Protein AF-A0A5N5W9V0-F1 (afdb_monomer_lite)

Radius of gyration: 14.79 Å; chains: 1; bounding box: 31×23×41 Å

Organism: Streptomyces mobaraensis (NCBI:txid35621)

Secondary structure (DSSP, 8-state):
--HHHHTT--HHHHHHHHHHHHHHTT-HHHHHHHHHHHHHHHHHHHHHHHHH-TTS-HHHHHHHHHHHHHHHHHHHHHHSSSS----HHHHHHHHHHHHHHHH-

pLDDT: mean 86.27, std 14.5, range [31.77, 97.62]

Foldseek 3Di:
DPPLCPVLQDLVVLVVVVVLVVVLVPDVVSVVVVVVVLVVQLVVLLVLLCVLCVPDDSVLSSVLSNVLVVLSNVVSCQPSVNNHHDDPVVVVVSVVSSVVSSHD

Structure (mmCIF, N/CA/C/O backbone):
data_AF-A0A5N5W9V0-F1
#
_entry.id   AF-A0A5N5W9V0-F1
#
loop_
_atom_site.group_PDB
_atom_site.id
_atom_site.type_symbol
_atom_site.label_atom_id
_atom_site.label_alt_id
_atom_site.label_comp_id
_atom_site.label_asym_id
_atom_site.label_entity_id
_atom_site.label_seq_id
_atom_site.pdbx_PDB_ins_code
_atom_site.Cartn_x
_atom_site.Cartn_y
_atom_site.Cartn_z
_atom_site.occupancy
_atom_site.B_iso_or_equiv
_atom_site.auth_seq_id
_atom_site.auth_comp_id
_atom_site.auth_asym_id
_atom_site.auth_atom_id
_atom_site.pdbx_PDB_model_num
ATOM 1 N N . MET A 1 1 ? 5.225 -15.661 7.991 1.00 31.77 1 MET A N 1
ATOM 2 C CA . MET A 1 1 ? 5.291 -14.181 7.958 1.00 31.77 1 MET A CA 1
ATOM 3 C C . MET A 1 1 ? 6.077 -13.688 6.728 1.00 31.77 1 MET A C 1
ATOM 5 O O . MET A 1 1 ? 6.858 -12.761 6.847 1.00 31.77 1 MET A O 1
ATOM 9 N N . ALA A 1 2 ? 5.868 -14.310 5.556 1.00 42.81 2 ALA A N 1
ATOM 10 C CA . ALA A 1 2 ? 6.566 -14.006 4.292 1.00 42.81 2 ALA A CA 1
ATOM 11 C C . ALA A 1 2 ? 5.597 -13.761 3.111 1.00 42.81 2 ALA A C 1
ATOM 13 O O . ALA A 1 2 ? 6.021 -13.425 2.016 1.00 42.81 2 ALA A O 1
ATOM 14 N N . VAL A 1 3 ? 4.285 -13.908 3.335 1.00 52.03 3 VAL A N 1
ATOM 15 C CA . VAL A 1 3 ? 3.261 -13.886 2.274 1.00 52.03 3 VAL A CA 1
ATOM 16 C C . VAL A 1 3 ? 2.941 -12.467 1.793 1.00 52.03 3 VAL A C 1
ATOM 18 O O . VAL A 1 3 ? 2.595 -12.288 0.637 1.00 52.03 3 VAL A O 1
ATOM 21 N N . VAL A 1 4 ? 3.121 -11.444 2.639 1.00 50.41 4 VAL A N 1
ATOM 22 C CA . VAL A 1 4 ? 2.745 -10.053 2.306 1.00 50.41 4 VAL A CA 1
ATOM 23 C C . VAL A 1 4 ? 3.542 -9.494 1.121 1.00 50.41 4 VAL A C 1
ATOM 25 O O . VAL A 1 4 ? 3.015 -8.677 0.379 1.00 50.41 4 VAL A O 1
ATOM 28 N N . LEU A 1 5 ? 4.785 -9.945 0.916 1.00 52.75 5 LEU A N 1
ATOM 29 C CA . LEU A 1 5 ? 5.640 -9.474 -0.181 1.00 52.75 5 LEU A CA 1
ATOM 30 C C . LEU A 1 5 ? 5.796 -10.479 -1.328 1.00 52.75 5 LEU A C 1
ATOM 32 O O . LEU A 1 5 ? 6.321 -10.099 -2.372 1.00 52.75 5 LEU A O 1
ATOM 36 N N . ALA A 1 6 ? 5.353 -11.726 -1.143 1.00 50.22 6 ALA A N 1
ATOM 37 C CA . ALA A 1 6 ? 5.566 -12.809 -2.103 1.00 50.22 6 ALA A CA 1
ATOM 38 C C . ALA A 1 6 ? 4.762 -12.617 -3.401 1.00 50.22 6 ALA A C 1
ATOM 40 O O . ALA A 1 6 ? 5.240 -12.945 -4.479 1.00 50.22 6 ALA A O 1
ATOM 41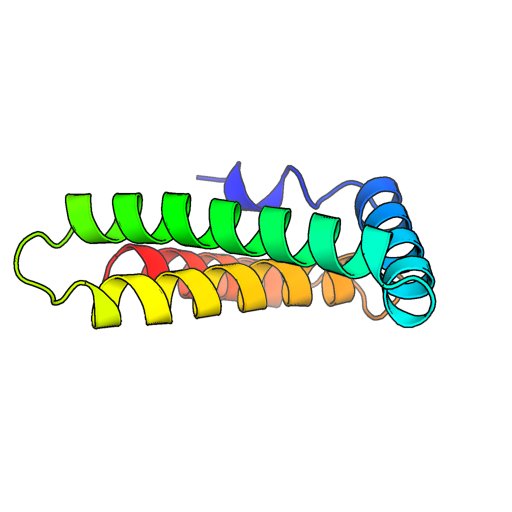 N N . GLU A 1 7 ? 3.572 -12.017 -3.323 1.00 52.56 7 GLU A N 1
ATOM 42 C CA . GLU A 1 7 ? 2.750 -11.692 -4.505 1.00 52.56 7 GLU A CA 1
ATOM 43 C C . GLU A 1 7 ? 3.386 -10.599 -5.389 1.00 52.56 7 GLU A C 1
ATOM 45 O O . GLU A 1 7 ? 3.047 -10.459 -6.564 1.00 52.56 7 GLU A O 1
ATOM 50 N N . GLN A 1 8 ? 4.338 -9.841 -4.831 1.00 52.28 8 GLN A N 1
ATOM 51 C CA . GLN A 1 8 ? 5.061 -8.755 -5.504 1.00 52.28 8 GLN A CA 1
ATOM 52 C C . GLN A 1 8 ? 6.464 -9.167 -5.956 1.00 52.28 8 GLN A C 1
ATOM 54 O O . GLN A 1 8 ? 7.263 -8.321 -6.357 1.00 52.28 8 GLN A O 1
ATOM 59 N N . ASP A 1 9 ? 6.780 -10.459 -5.863 1.00 55.59 9 ASP A N 1
ATOM 60 C CA . ASP A 1 9 ? 8.064 -10.998 -6.296 1.00 55.59 9 ASP A CA 1
ATOM 61 C C . ASP A 1 9 ? 8.102 -11.302 -7.801 1.00 55.59 9 ASP A C 1
ATOM 63 O O . ASP A 1 9 ? 9.196 -11.507 -8.323 1.00 55.59 9 ASP A O 1
ATOM 67 N N . ASP A 1 10 ? 6.958 -11.290 -8.502 1.00 58.69 10 ASP A N 1
ATOM 68 C CA . ASP A 1 10 ? 6.906 -11.460 -9.958 1.00 58.69 10 ASP A CA 1
ATOM 69 C C . ASP A 1 10 ? 7.103 -10.109 -10.682 1.00 58.69 10 ASP A C 1
ATOM 71 O O . ASP A 1 10 ? 6.212 -9.246 -10.651 1.00 58.69 10 ASP A O 1
ATOM 75 N N . PRO A 1 11 ? 8.232 -9.901 -11.390 1.00 59.44 11 PRO A N 1
ATOM 76 C CA . PRO A 1 11 ? 8.467 -8.693 -12.180 1.00 59.44 11 PRO A CA 1
ATOM 77 C C . PRO A 1 11 ? 7.391 -8.452 -13.252 1.00 59.44 11 PRO A C 1
ATOM 79 O O . PRO A 1 11 ? 7.185 -7.311 -13.673 1.00 59.44 11 PRO A O 1
ATOM 82 N N . HIS A 1 12 ? 6.691 -9.502 -13.695 1.00 58.22 12 HIS A N 1
ATOM 83 C CA . HIS A 1 12 ? 5.591 -9.406 -14.649 1.00 58.22 12 HIS A CA 1
ATOM 84 C C . HIS A 1 12 ? 4.383 -8.655 -14.065 1.00 58.22 12 HIS A C 1
ATOM 86 O O . HIS A 1 12 ? 3.760 -7.856 -14.765 1.00 58.22 12 HIS A O 1
ATOM 92 N N . HIS A 1 13 ? 4.086 -8.826 -12.772 1.00 62.50 13 HIS A N 1
ATOM 93 C CA . HIS A 1 13 ? 2.988 -8.113 -12.113 1.00 62.50 13 HIS A CA 1
ATOM 94 C C . HIS A 1 13 ? 3.258 -6.611 -12.006 1.00 62.50 13 HIS A C 1
ATOM 96 O O . HIS A 1 13 ? 2.371 -5.810 -12.294 1.00 62.50 13 HIS A O 1
ATOM 102 N N . VAL A 1 14 ? 4.485 -6.200 -11.671 1.00 67.56 14 VAL A N 1
ATOM 103 C CA . VAL A 1 14 ? 4.800 -4.764 -11.567 1.00 67.56 14 VAL A CA 1
ATOM 104 C C . VA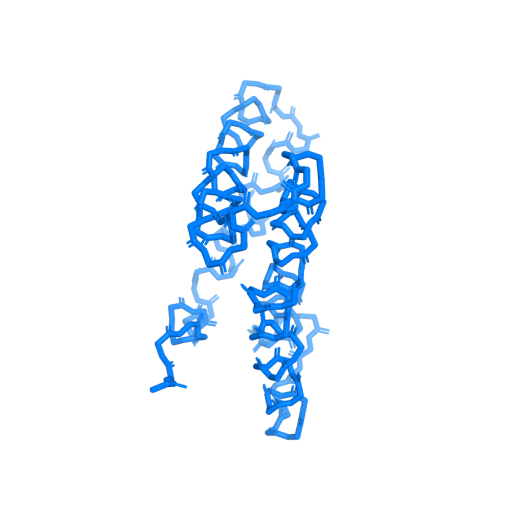L A 1 14 ? 4.736 -4.077 -12.932 1.00 67.56 14 VAL A C 1
ATOM 106 O O . VAL A 1 14 ? 4.245 -2.954 -13.030 1.00 67.56 14 VAL A O 1
ATOM 109 N N . ARG A 1 15 ? 5.158 -4.758 -14.006 1.00 67.75 15 ARG A N 1
ATOM 110 C CA . ARG A 1 15 ? 5.009 -4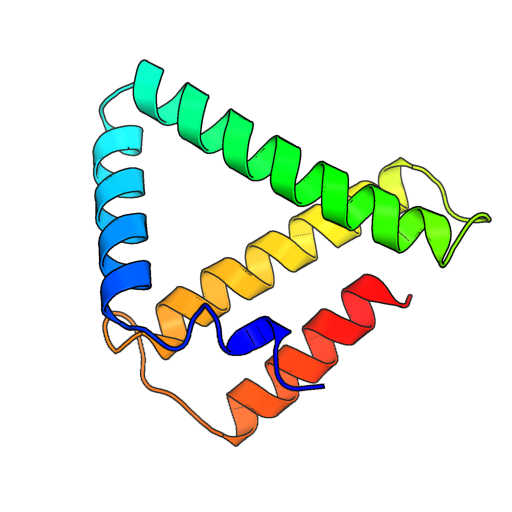.239 -15.377 1.00 67.75 15 ARG A CA 1
ATOM 111 C C . ARG A 1 15 ? 3.544 -4.020 -15.753 1.00 67.75 15 ARG A C 1
ATOM 113 O O . ARG A 1 15 ? 3.223 -2.955 -16.272 1.00 67.75 15 ARG A O 1
ATOM 120 N N . LEU A 1 16 ? 2.663 -4.966 -15.418 1.00 73.44 16 LEU A N 1
ATOM 121 C CA . LEU A 1 16 ? 1.223 -4.829 -15.647 1.00 73.44 16 LEU A CA 1
ATOM 122 C C . LEU A 1 16 ? 0.648 -3.596 -14.929 1.00 73.44 16 LEU A C 1
ATOM 124 O O . LEU A 1 16 ? -0.098 -2.831 -15.533 1.00 73.44 16 LEU A O 1
ATOM 128 N N . PHE A 1 17 ? 1.019 -3.360 -13.666 1.00 74.44 17 PHE A N 1
ATOM 129 C CA . PHE A 1 17 ? 0.558 -2.175 -12.931 1.00 74.44 17 PHE A CA 1
ATOM 130 C C . PHE A 1 17 ? 1.058 -0.865 -13.550 1.00 74.44 17 PHE A C 1
ATOM 132 O O . PHE A 1 17 ? 0.281 0.080 -13.677 1.00 74.44 17 PHE A O 1
ATOM 139 N N . VAL A 1 18 ? 2.313 -0.817 -14.009 1.00 77.56 18 VAL A N 1
ATOM 140 C CA . VAL A 1 18 ? 2.860 0.357 -14.710 1.00 77.56 18 VAL A CA 1
ATOM 141 C C . VAL A 1 18 ? 2.086 0.648 -16.000 1.00 77.56 18 VAL A C 1
ATOM 143 O O . VAL A 1 18 ? 1.765 1.806 -16.282 1.00 77.56 18 VAL A O 1
ATOM 146 N N . GLU A 1 19 ? 1.748 -0.380 -16.775 1.00 82.44 19 GLU A N 1
ATOM 147 C CA . GLU A 1 19 ? 0.942 -0.239 -17.992 1.00 82.44 19 GLU A CA 1
ATOM 148 C C . GLU A 1 19 ? -0.481 0.233 -17.675 1.00 82.44 19 GLU A C 1
ATOM 150 O O . GLU A 1 19 ? -0.958 1.197 -18.276 1.00 82.44 19 GLU A O 1
ATOM 155 N N . VAL A 1 20 ? -1.130 -0.367 -16.674 1.00 84.50 20 VAL A N 1
ATOM 156 C CA . VAL A 1 20 ? -2.471 0.030 -16.220 1.00 84.50 20 VAL A CA 1
ATOM 157 C C . VAL A 1 20 ? -2.490 1.482 -15.743 1.00 84.50 20 VAL A C 1
ATOM 159 O O . VAL A 1 20 ? -3.380 2.232 -16.141 1.00 84.50 20 VAL A O 1
ATOM 162 N N . TRP A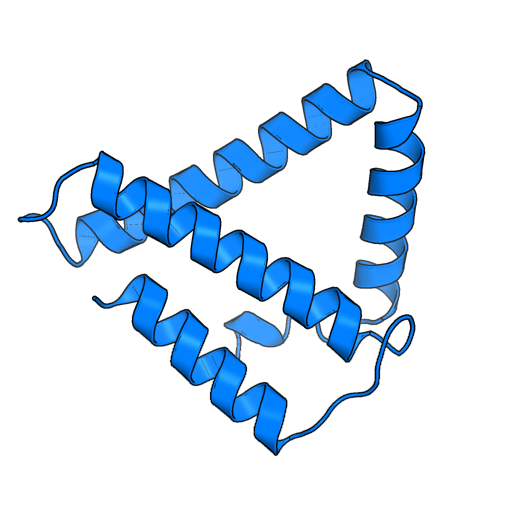 1 21 ? -1.504 1.926 -14.957 1.00 84.94 21 TRP A N 1
ATOM 163 C CA . TRP A 1 21 ? -1.396 3.331 -14.546 1.00 84.94 21 TRP A CA 1
ATOM 164 C C . TRP A 1 21 ? -1.147 4.262 -15.733 1.00 84.94 21 TRP A C 1
ATOM 166 O O . TRP A 1 21 ? -1.700 5.358 -15.784 1.00 84.94 21 TRP A O 1
ATOM 176 N N . THR A 1 22 ? -0.357 3.823 -16.714 1.00 88.00 22 THR A N 1
ATOM 177 C CA . THR A 1 22 ? -0.088 4.601 -17.930 1.00 88.00 22 THR A CA 1
ATOM 178 C C . THR A 1 22 ? -1.352 4.807 -18.763 1.00 88.00 22 THR A C 1
ATOM 180 O O . THR A 1 22 ? -1.553 5.888 -19.320 1.00 88.00 22 THR A O 1
ATOM 183 N N . ILE A 1 23 ? -2.208 3.787 -18.852 1.00 87.81 23 ILE A N 1
ATOM 184 C CA . ILE A 1 23 ? -3.492 3.879 -19.549 1.00 87.81 23 ILE A CA 1
ATOM 185 C C . ILE A 1 23 ? -4.476 4.722 -18.729 1.00 87.81 23 ILE A C 1
ATOM 187 O O . ILE A 1 23 ? -5.077 5.643 -19.273 1.00 87.81 23 ILE A O 1
ATOM 191 N N . ALA A 1 24 ? -4.574 4.487 -17.418 1.00 91.44 24 ALA A N 1
ATOM 192 C CA . ALA A 1 24 ? -5.403 5.277 -16.506 1.00 91.44 24 ALA A CA 1
ATOM 193 C C . ALA A 1 24 ? -5.057 6.776 -16.534 1.00 91.44 24 ALA A C 1
ATOM 195 O O . ALA A 1 24 ? -5.933 7.617 -16.389 1.00 91.44 24 ALA A O 1
ATOM 196 N N . ALA A 1 25 ? -3.791 7.136 -16.766 1.00 90.38 25 ALA A N 1
ATOM 197 C CA . ALA A 1 25 ? -3.375 8.532 -16.900 1.00 90.38 25 ALA A CA 1
ATOM 198 C C . ALA A 1 25 ? -3.942 9.233 -18.152 1.00 90.38 25 ALA A C 1
ATOM 200 O O . ALA A 1 25 ? -3.846 10.455 -18.261 1.00 90.38 25 ALA A O 1
ATOM 201 N N . ARG A 1 26 ? -4.482 8.476 -19.116 1.00 93.06 26 ARG A N 1
ATOM 202 C CA . ARG A 1 26 ? -5.023 8.991 -20.384 1.00 93.06 26 ARG A CA 1
ATOM 203 C C . ARG A 1 26 ? -6.489 8.623 -20.630 1.00 93.06 26 ARG A C 1
ATOM 205 O O . ARG A 1 26 ? -7.092 9.202 -21.527 1.00 93.06 26 ARG A O 1
ATOM 212 N N . ASP A 1 27 ? -7.047 7.691 -19.862 1.00 96.06 27 ASP A N 1
ATOM 213 C CA . ASP A 1 27 ? -8.417 7.193 -19.990 1.00 96.06 27 ASP A CA 1
ATOM 214 C C . ASP A 1 27 ? -9.140 7.274 -18.638 1.00 96.06 27 ASP A C 1
ATOM 216 O O . ASP A 1 27 ? -8.784 6.584 -17.679 1.00 96.06 27 ASP A O 1
ATOM 220 N N . GLU A 1 28 ? -10.169 8.122 -18.567 1.00 95.25 28 GLU A N 1
ATOM 221 C CA . GLU A 1 28 ? -10.895 8.398 -17.324 1.00 95.25 28 GLU A CA 1
ATOM 222 C C . GLU A 1 28 ? -11.706 7.193 -16.828 1.00 95.25 28 GLU A C 1
ATOM 224 O O . GLU A 1 28 ? -11.789 6.970 -15.622 1.00 95.25 28 GLU A O 1
ATOM 229 N N . ALA A 1 29 ? -12.256 6.368 -17.725 1.00 94.31 29 ALA A N 1
ATOM 230 C CA . ALA A 1 29 ? -13.009 5.180 -17.326 1.00 94.31 29 ALA A CA 1
ATOM 231 C C . ALA A 1 29 ? -12.082 4.147 -16.668 1.00 94.31 29 ALA A C 1
ATOM 233 O O . ALA A 1 29 ? -12.422 3.521 -15.658 1.00 94.31 29 ALA A O 1
ATOM 234 N N . ILE A 1 30 ? -10.865 4.010 -17.195 1.00 92.62 30 ILE A N 1
ATOM 235 C CA . ILE A 1 30 ? -9.834 3.161 -16.596 1.00 92.62 30 ILE A CA 1
ATOM 236 C C . ILE A 1 30 ? -9.321 3.785 -15.292 1.00 92.62 30 ILE A C 1
ATOM 238 O O . ILE A 1 30 ? -9.142 3.067 -14.305 1.00 92.62 30 ILE A O 1
ATOM 242 N N . ALA A 1 31 ? -9.167 5.110 -15.223 1.00 93.94 31 ALA A N 1
ATOM 243 C CA . ALA A 1 31 ? -8.827 5.807 -13.983 1.00 93.94 31 ALA A CA 1
ATOM 244 C C . ALA A 1 31 ? -9.865 5.566 -12.875 1.00 93.94 31 ALA A C 1
ATOM 246 O O . ALA A 1 31 ? -9.500 5.317 -11.723 1.00 93.94 31 ALA A O 1
ATOM 247 N N . GLU A 1 32 ? -11.157 5.587 -13.205 1.00 96.50 32 GLU A N 1
ATOM 248 C CA . GLU A 1 32 ? -12.235 5.258 -12.272 1.00 96.50 32 GLU A CA 1
ATOM 249 C C . GLU A 1 32 ? -12.132 3.824 -11.753 1.00 96.50 32 GLU A C 1
ATOM 251 O O . GLU A 1 32 ? -12.230 3.610 -10.539 1.00 96.50 32 GLU A O 1
ATOM 256 N N . ALA A 1 33 ? -11.872 2.857 -12.636 1.00 93.38 33 ALA A N 1
ATOM 257 C CA . ALA A 1 33 ? -11.680 1.462 -12.250 1.00 93.38 33 ALA A CA 1
ATOM 258 C C . ALA A 1 33 ? -10.477 1.293 -11.304 1.00 93.38 33 ALA A C 1
ATOM 260 O O . ALA A 1 33 ? -10.592 0.644 -10.260 1.00 93.38 33 ALA A O 1
ATOM 261 N N . VAL A 1 34 ? -9.348 1.942 -11.608 1.00 92.31 34 VAL A N 1
ATOM 262 C CA . VAL A 1 34 ? -8.142 1.925 -10.765 1.00 92.31 34 VAL A CA 1
ATOM 263 C C . VAL A 1 34 ? -8.409 2.571 -9.400 1.00 92.31 34 VAL A C 1
ATOM 265 O O . VAL A 1 34 ? -8.069 1.998 -8.363 1.00 92.31 34 VAL A O 1
ATOM 268 N N . ARG A 1 35 ? -9.085 3.727 -9.355 1.00 94.62 35 ARG A N 1
ATOM 269 C CA . ARG A 1 35 ? -9.466 4.376 -8.086 1.00 94.62 35 ARG A CA 1
ATOM 270 C C . ARG A 1 35 ? -10.421 3.510 -7.268 1.00 94.62 35 ARG A C 1
ATOM 272 O O . ARG A 1 35 ? -10.305 3.465 -6.043 1.00 94.62 35 ARG A O 1
ATOM 279 N N . ALA A 1 36 ? -11.359 2.817 -7.913 1.00 94.69 36 ALA A N 1
ATOM 280 C CA . ALA A 1 36 ? -12.267 1.897 -7.238 1.00 94.69 36 ALA A CA 1
ATOM 281 C C . ALA A 1 36 ? -11.527 0.693 -6.638 1.00 94.69 36 ALA A C 1
ATOM 283 O O . ALA A 1 36 ? -11.807 0.318 -5.495 1.00 94.69 36 ALA A O 1
ATOM 284 N N . PHE A 1 37 ? -10.554 0.139 -7.365 1.00 91.25 37 PHE A N 1
ATOM 285 C CA . PHE A 1 37 ? -9.680 -0.923 -6.872 1.00 91.25 37 PHE A CA 1
ATOM 286 C C . PHE A 1 37 ? -8.912 -0.485 -5.617 1.00 91.25 37 PHE A C 1
ATOM 288 O O . PHE A 1 37 ? -9.060 -1.110 -4.564 1.00 91.25 37 PHE A O 1
ATOM 295 N N . TYR A 1 38 ? -8.173 0.629 -5.677 1.00 92.94 38 TYR A N 1
ATOM 296 C CA . TYR A 1 38 ? -7.384 1.100 -4.532 1.00 92.94 38 TYR A CA 1
ATOM 297 C C . TYR A 1 38 ? -8.243 1.519 -3.341 1.00 92.94 38 TYR A C 1
ATOM 299 O O . TYR A 1 38 ? -7.868 1.262 -2.195 1.00 92.94 38 TYR A O 1
ATOM 307 N N . ARG A 1 39 ? -9.429 2.096 -3.580 1.00 95.62 39 ARG A N 1
ATOM 308 C CA . ARG A 1 39 ? -10.386 2.388 -2.506 1.00 95.62 39 ARG A CA 1
ATOM 309 C C . ARG A 1 39 ? -10.772 1.113 -1.763 1.00 95.62 39 ARG A C 1
ATOM 311 O O . ARG A 1 39 ? -10.667 1.092 -0.539 1.00 95.62 39 ARG A O 1
ATOM 318 N N . ARG A 1 40 ? -11.130 0.054 -2.499 1.00 95.38 40 ARG A N 1
ATOM 319 C CA . ARG A 1 40 ? -11.515 -1.241 -1.928 1.00 95.38 40 ARG A CA 1
ATOM 320 C C . ARG A 1 40 ? -10.351 -1.930 -1.219 1.00 95.38 40 ARG A C 1
ATOM 322 O O . ARG A 1 40 ? -10.576 -2.542 -0.176 1.00 95.38 40 ARG A O 1
ATOM 329 N N . TYR A 1 41 ? -9.132 -1.822 -1.744 1.00 92.38 41 TYR A N 1
ATOM 330 C CA . TYR A 1 41 ? -7.940 -2.343 -1.075 1.00 92.38 41 TYR A CA 1
ATOM 331 C C . TYR A 1 41 ? -7.723 -1.643 0.275 1.00 92.38 41 TYR A C 1
ATOM 333 O O . TYR A 1 41 ? -7.671 -2.304 1.314 1.00 92.38 41 TYR A O 1
ATOM 341 N N . ALA A 1 42 ? -7.716 -0.308 0.286 1.00 96.06 42 ALA A N 1
ATOM 342 C CA . ALA A 1 42 ? -7.602 0.464 1.518 1.00 96.06 42 ALA A CA 1
ATOM 343 C C . ALA A 1 42 ? -8.768 0.196 2.492 1.00 96.06 42 ALA A C 1
ATOM 345 O O . ALA A 1 42 ? -8.536 0.122 3.694 1.00 96.06 42 ALA A O 1
ATOM 346 N N . ASP A 1 43 ? -9.996 -0.039 2.013 1.00 97.50 43 ASP A N 1
ATOM 347 C CA . ASP A 1 43 ? -11.129 -0.407 2.878 1.00 97.50 43 ASP A CA 1
ATOM 348 C C . ASP A 1 43 ? -10.900 -1.746 3.595 1.00 97.50 43 ASP A C 1
ATOM 350 O O . ASP A 1 43 ? -11.164 -1.858 4.793 1.00 97.50 43 ASP A O 1
ATOM 354 N N . HIS A 1 44 ? -10.357 -2.754 2.899 1.00 97.00 44 HIS A N 1
ATOM 355 C CA . HIS A 1 44 ? -10.032 -4.047 3.515 1.00 97.00 44 HIS A CA 1
ATOM 356 C C . HIS A 1 44 ? -8.948 -3.901 4.585 1.00 97.00 44 HIS A C 1
ATOM 358 O O . HIS A 1 44 ? -9.078 -4.452 5.679 1.00 97.00 44 HIS A O 1
ATOM 364 N N . VAL A 1 45 ? -7.896 -3.131 4.296 1.00 96.31 45 VAL A N 1
ATOM 365 C CA . VAL A 1 45 ? -6.820 -2.888 5.264 1.00 96.31 45 VAL A CA 1
ATOM 366 C C . VAL A 1 45 ? -7.335 -2.076 6.457 1.00 96.31 45 VAL A C 1
ATOM 368 O O . VAL A 1 45 ? -7.032 -2.413 7.599 1.00 96.31 45 VAL A O 1
ATOM 371 N N . ALA A 1 46 ? -8.173 -1.061 6.234 1.00 97.56 46 ALA A N 1
ATOM 372 C CA . ALA A 1 46 ? -8.752 -0.258 7.309 1.00 97.56 46 ALA A CA 1
ATOM 373 C C . ALA A 1 46 ? -9.651 -1.102 8.223 1.00 97.56 46 ALA A C 1
ATOM 375 O O . ALA A 1 46 ? -9.572 -0.973 9.445 1.00 97.56 46 ALA A O 1
ATOM 376 N N . ALA A 1 47 ? -10.459 -2.002 7.652 1.00 96.56 47 ALA A N 1
ATOM 377 C CA . ALA A 1 47 ? -11.265 -2.950 8.417 1.00 96.56 47 ALA A CA 1
ATOM 378 C C . ALA A 1 47 ? -10.393 -3.896 9.260 1.00 96.56 47 ALA A C 1
ATOM 380 O O . ALA A 1 47 ? -10.713 -4.162 10.419 1.00 96.56 47 ALA A O 1
ATOM 381 N N . TYR A 1 48 ? -9.262 -4.352 8.714 1.00 96.56 48 TYR A N 1
ATOM 382 C CA . TYR A 1 48 ? -8.294 -5.166 9.448 1.00 96.56 48 TYR A CA 1
ATOM 383 C C . TYR A 1 48 ? -7.666 -4.404 10.628 1.00 96.56 48 TYR A C 1
ATOM 385 O O . TYR A 1 48 ? -7.675 -4.902 11.754 1.00 96.56 48 TYR A O 1
ATOM 393 N N . VAL A 1 49 ? -7.191 -3.172 10.407 1.00 95.81 49 VAL A N 1
ATOM 394 C CA . VAL A 1 49 ? -6.642 -2.309 11.473 1.00 95.81 49 VAL A CA 1
ATOM 395 C C . VAL A 1 49 ? -7.696 -2.052 12.551 1.00 95.81 49 VAL A C 1
ATOM 397 O O . VAL A 1 49 ? -7.422 -2.190 13.742 1.00 95.81 49 VAL A O 1
ATOM 400 N N . ARG A 1 50 ? -8.936 -1.761 12.143 1.00 96.12 50 ARG A N 1
ATOM 401 C CA . ARG A 1 50 ? -10.063 -1.533 13.052 1.00 96.12 50 ARG A CA 1
ATOM 402 C C . ARG A 1 50 ? -10.363 -2.747 13.930 1.00 96.12 50 ARG A C 1
ATOM 404 O O . ARG A 1 50 ? -10.662 -2.572 15.108 1.00 96.12 50 ARG A O 1
ATOM 411 N N . ALA A 1 51 ? -10.274 -3.956 13.376 1.00 95.81 51 ALA A N 1
ATOM 412 C CA . ALA A 1 51 ? -10.476 -5.192 14.128 1.00 95.81 51 ALA A CA 1
ATOM 413 C C . ALA A 1 51 ? -9.393 -5.407 15.200 1.00 95.81 51 ALA A C 1
ATOM 415 O O . ALA A 1 51 ? -9.689 -5.929 16.272 1.00 95.81 51 ALA A O 1
ATOM 416 N N . LEU A 1 52 ? -8.155 -4.974 14.940 1.00 94.50 52 LEU A N 1
ATOM 417 C CA . LEU A 1 52 ? -7.060 -5.025 15.914 1.00 94.50 52 LEU A CA 1
ATOM 418 C C . LEU A 1 52 ? -7.109 -3.883 16.938 1.00 94.50 52 LEU A C 1
ATOM 420 O O . LEU A 1 52 ? -6.582 -4.037 18.043 1.00 94.50 52 LEU A O 1
ATOM 424 N N . ARG A 1 53 ? -7.695 -2.741 16.566 1.00 92.44 53 ARG A N 1
ATOM 425 C CA . ARG A 1 53 ? -7.737 -1.495 17.348 1.00 92.44 53 ARG A CA 1
ATOM 426 C C . ARG A 1 53 ? -9.160 -0.913 17.414 1.00 92.44 53 ARG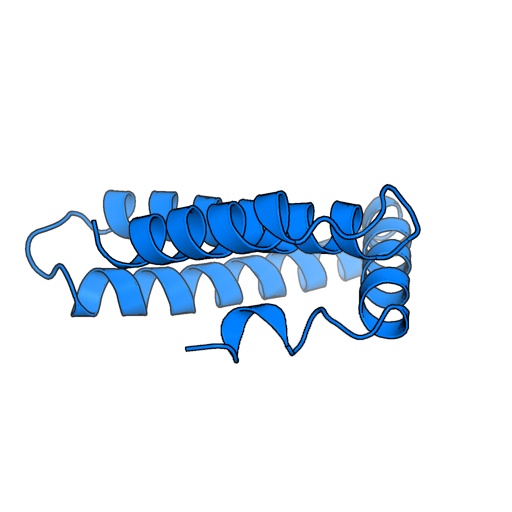 A C 1
ATOM 428 O O . ARG A 1 53 ? -9.432 0.152 16.839 1.00 92.44 53 ARG A O 1
ATOM 435 N N . PRO A 1 54 ? -10.099 -1.594 18.103 1.00 93.62 54 PRO A N 1
ATOM 436 C CA . PRO A 1 54 ? -11.495 -1.165 18.227 1.00 93.62 54 PRO A CA 1
ATOM 437 C C . PRO A 1 54 ? -11.678 0.146 19.021 1.00 93.62 54 PRO A C 1
ATOM 439 O O . PRO A 1 54 ? -12.753 0.751 18.996 1.00 93.62 54 PRO A O 1
ATOM 442 N N . GLU A 1 55 ? -10.632 0.661 19.655 1.00 95.62 55 GLU A N 1
ATOM 443 C CA . GLU A 1 55 ? -10.607 1.942 20.361 1.00 95.62 55 GLU A CA 1
ATOM 444 C C . GLU A 1 55 ? -10.256 3.151 19.473 1.00 95.62 55 GLU A C 1
ATOM 446 O O . GLU A 1 55 ? -10.535 4.288 19.849 1.00 95.62 55 GLU A O 1
ATOM 451 N N . ARG A 1 56 ? -9.656 2.945 18.292 1.00 95.56 56 ARG A N 1
ATOM 452 C CA . ARG A 1 56 ? -9.215 4.040 17.402 1.00 95.56 56 ARG A CA 1
ATOM 453 C C . ARG A 1 56 ? -10.349 4.604 16.540 1.00 95.56 56 ARG A C 1
ATOM 455 O O . ARG A 1 56 ? -11.355 3.945 16.307 1.00 95.56 56 ARG A O 1
ATOM 462 N N . SER A 1 57 ? -10.202 5.824 16.023 1.00 96.88 57 SER A N 1
ATOM 463 C CA . SER A 1 57 ? -11.198 6.384 15.097 1.00 96.88 57 SER A CA 1
ATOM 464 C C . SER A 1 57 ? -11.162 5.680 13.731 1.00 96.88 57 SER A C 1
ATOM 466 O O . SER A 1 57 ? -10.149 5.100 13.331 1.00 96.88 57 SER A O 1
ATOM 468 N N . ALA A 1 58 ? -12.269 5.747 12.986 1.00 95.38 58 ALA A N 1
ATOM 469 C CA . ALA A 1 58 ? -12.324 5.232 11.616 1.00 95.38 58 ALA A CA 1
ATOM 470 C C . ALA A 1 58 ? -11.330 5.959 10.691 1.00 95.38 58 ALA A C 1
ATOM 472 O O . ALA A 1 58 ? -10.654 5.320 9.890 1.00 95.38 58 ALA A O 1
ATOM 473 N N . GLU A 1 59 ? -11.189 7.276 10.862 1.00 96.94 59 GLU A N 1
ATOM 474 C CA . GLU A 1 59 ? -10.208 8.100 10.149 1.00 96.94 59 GLU A CA 1
ATOM 475 C C . GLU A 1 59 ? -8.774 7.621 10.401 1.00 96.94 59 GLU A C 1
ATOM 477 O O . GLU A 1 59 ? -8.010 7.437 9.458 1.00 96.94 59 GLU A O 1
ATOM 482 N N . HIS A 1 60 ? -8.429 7.318 11.657 1.00 96.69 60 HIS A N 1
ATOM 483 C CA . HIS A 1 60 ? -7.116 6.778 11.998 1.00 96.69 60 HIS A CA 1
ATOM 484 C C . HIS A 1 60 ? -6.834 5.459 11.263 1.00 96.69 60 HIS A C 1
ATOM 486 O O . HIS A 1 60 ? -5.764 5.288 10.680 1.00 96.69 60 HIS A O 1
ATOM 492 N N . CYS A 1 61 ? -7.806 4.541 11.238 1.00 97.19 61 CYS A N 1
ATOM 493 C CA . CYS A 1 61 ? -7.672 3.270 10.521 1.00 97.19 61 CYS A CA 1
ATOM 494 C C . CYS A 1 61 ? -7.518 3.488 9.007 1.00 97.19 61 CYS A C 1
ATOM 496 O O . CYS A 1 61 ? -6.713 2.814 8.365 1.00 97.19 61 CYS A O 1
ATOM 498 N N . ARG A 1 62 ? -8.257 4.453 8.442 1.00 97.00 62 ARG A N 1
ATOM 499 C CA . ARG A 1 62 ? -8.219 4.792 7.014 1.00 97.00 62 ARG A CA 1
ATOM 500 C C . ARG A 1 62 ? -6.864 5.358 6.592 1.00 97.00 62 ARG A C 1
ATOM 502 O O . ARG A 1 62 ? -6.281 4.845 5.643 1.00 97.00 62 ARG A O 1
ATOM 509 N N . VAL A 1 63 ? -6.331 6.339 7.322 1.00 97.62 63 VAL A N 1
ATOM 510 C CA . VAL A 1 63 ? -5.020 6.949 7.026 1.00 97.62 63 VAL A CA 1
ATOM 511 C C . VAL A 1 63 ? -3.913 5.894 7.024 1.00 97.62 63 VAL A C 1
ATOM 513 O O . VAL A 1 63 ? -3.054 5.873 6.141 1.00 97.62 63 VAL A O 1
ATOM 516 N N . ARG A 1 64 ? -3.940 4.973 7.991 1.00 97.06 64 ARG A N 1
ATOM 517 C CA . ARG A 1 64 ? -2.943 3.899 8.085 1.00 97.06 64 ARG A CA 1
ATOM 518 C C . ARG A 1 64 ? -3.071 2.891 6.957 1.00 97.06 64 ARG A C 1
ATOM 520 O O . ARG A 1 64 ? -2.057 2.484 6.400 1.00 97.06 64 ARG A O 1
ATOM 527 N N . ALA A 1 65 ? -4.298 2.545 6.583 1.00 96.69 65 ALA A N 1
ATOM 528 C CA . ALA A 1 65 ? -4.560 1.683 5.445 1.00 96.69 65 ALA A CA 1
ATOM 529 C C . ALA A 1 65 ? -4.053 2.280 4.129 1.00 96.69 65 ALA A C 1
ATOM 531 O O . ALA A 1 65 ? -3.355 1.603 3.380 1.00 96.69 65 ALA A O 1
ATOM 532 N N . GLU A 1 66 ? -4.339 3.554 3.867 1.00 97.06 66 GLU A N 1
ATOM 533 C CA . GLU A 1 66 ? -3.853 4.248 2.670 1.00 97.06 66 GLU A CA 1
ATOM 534 C C . GLU A 1 66 ? -2.323 4.356 2.662 1.00 97.06 66 GLU A C 1
ATOM 536 O O . GLU A 1 66 ? -1.693 4.106 1.636 1.00 97.06 66 GLU A O 1
ATOM 541 N N . THR A 1 67 ? -1.712 4.629 3.819 1.00 97.56 67 THR A N 1
ATOM 542 C CA . THR A 1 67 ? -0.247 4.662 3.968 1.00 97.56 67 THR A CA 1
ATOM 543 C C . THR A 1 67 ? 0.376 3.286 3.721 1.00 97.56 67 THR A C 1
ATOM 545 O O . THR A 1 67 ? 1.410 3.183 3.065 1.00 97.56 67 THR A O 1
ATOM 548 N N . PHE A 1 68 ? -0.252 2.217 4.219 1.00 95.81 68 PHE A N 1
ATOM 549 C CA . PHE A 1 68 ? 0.185 0.841 3.986 1.00 95.81 68 PHE A CA 1
ATOM 550 C C . PHE A 1 68 ? 0.147 0.494 2.499 1.00 95.81 68 PHE A C 1
ATOM 552 O O . PHE A 1 68 ? 1.138 -0.000 1.968 1.00 95.81 68 PHE A O 1
ATOM 559 N N . VAL A 1 69 ? -0.965 0.797 1.823 1.00 94.25 69 VAL A N 1
ATOM 560 C CA . VAL A 1 69 ? -1.102 0.569 0.380 1.00 94.25 69 VAL A CA 1
ATOM 561 C C . VAL A 1 69 ? -0.014 1.341 -0.368 1.00 94.25 69 VAL A C 1
ATOM 563 O O . VAL A 1 69 ? 0.733 0.740 -1.130 1.00 94.25 69 VAL A O 1
ATOM 566 N N . ALA A 1 70 ? 0.171 2.632 -0.081 1.00 94.38 70 ALA A N 1
ATOM 567 C CA . ALA A 1 70 ? 1.216 3.437 -0.715 1.00 94.38 70 ALA A CA 1
ATOM 568 C C . ALA A 1 70 ? 2.632 2.863 -0.506 1.00 94.38 70 ALA A C 1
ATOM 570 O O . ALA A 1 70 ? 3.430 2.832 -1.444 1.00 94.38 70 ALA A O 1
ATOM 571 N N . LEU A 1 71 ? 2.939 2.373 0.702 1.00 94.38 71 LEU A N 1
ATOM 572 C CA . LEU A 1 71 ? 4.223 1.741 1.014 1.00 94.38 71 LEU A CA 1
ATOM 573 C C . LEU A 1 71 ? 4.444 0.465 0.190 1.00 94.38 71 LEU A C 1
ATOM 575 O O . LEU A 1 71 ? 5.529 0.270 -0.352 1.00 94.38 71 LEU A O 1
ATOM 579 N N . VAL A 1 72 ? 3.426 -0.390 0.093 1.00 89.44 72 VAL A N 1
ATOM 580 C CA . VAL A 1 72 ? 3.474 -1.668 -0.635 1.00 89.44 72 VAL A CA 1
ATOM 581 C C . VAL A 1 72 ? 3.609 -1.446 -2.149 1.00 89.44 72 VAL A C 1
ATOM 583 O O . VAL A 1 72 ? 4.459 -2.060 -2.799 1.00 89.44 72 VAL A O 1
ATOM 586 N N . GLU A 1 73 ? 2.848 -0.512 -2.717 1.00 88.44 73 GLU A N 1
ATOM 587 C CA . GLU A 1 73 ? 2.940 -0.151 -4.140 1.00 88.44 73 GLU A CA 1
ATOM 588 C C . GLU A 1 73 ? 4.312 0.460 -4.479 1.00 88.44 73 GLU A C 1
ATOM 590 O O . GLU A 1 73 ? 4.980 0.040 -5.428 1.00 88.44 73 GLU A O 1
ATOM 595 N N . GLY A 1 74 ? 4.797 1.400 -3.660 1.00 88.44 74 GLY A N 1
ATOM 596 C CA . GLY A 1 74 ? 6.122 1.999 -3.837 1.00 88.44 74 GLY A CA 1
ATOM 597 C C . GLY A 1 74 ? 7.258 0.980 -3.686 1.00 88.44 74 GLY A C 1
ATOM 598 O O . GLY A 1 74 ? 8.214 0.986 -4.467 1.00 88.44 74 GLY A O 1
ATOM 599 N N . ALA A 1 75 ? 7.134 0.056 -2.729 1.00 89.25 75 ALA A N 1
ATOM 600 C CA . ALA A 1 75 ? 8.075 -1.045 -2.553 1.00 89.25 75 ALA A CA 1
ATOM 601 C C . ALA A 1 75 ? 8.132 -1.949 -3.789 1.00 89.25 75 ALA A C 1
ATOM 603 O O . ALA A 1 75 ? 9.223 -2.334 -4.204 1.00 89.25 75 ALA A O 1
ATOM 604 N N . SER A 1 76 ? 6.986 -2.251 -4.405 1.00 84.00 76 SER A N 1
ATOM 605 C CA . SER A 1 76 ? 6.923 -3.038 -5.647 1.00 84.00 76 SER A CA 1
ATOM 606 C C . SER A 1 76 ? 7.739 -2.401 -6.755 1.00 84.00 76 SER A C 1
ATOM 608 O O . SER A 1 76 ? 8.565 -3.060 -7.385 1.00 84.00 76 SER A O 1
ATOM 610 N N . LEU A 1 77 ? 7.553 -1.095 -6.959 1.00 84.94 77 LEU A N 1
ATOM 611 C CA . LEU A 1 77 ? 8.256 -0.343 -7.989 1.00 84.94 77 LEU A CA 1
ATOM 612 C C . LEU A 1 77 ? 9.778 -0.405 -7.783 1.00 84.94 77 LEU A C 1
ATOM 614 O O . LEU A 1 77 ? 10.508 -0.739 -8.719 1.00 84.94 77 LEU A O 1
ATOM 618 N N . LEU A 1 78 ? 10.251 -0.169 -6.555 1.00 86.81 78 LEU A N 1
ATOM 619 C CA . LEU A 1 78 ? 11.680 -0.198 -6.218 1.00 86.81 78 LEU A CA 1
ATOM 620 C C . LEU A 1 78 ? 12.290 -1.610 -6.212 1.00 86.81 78 LEU A C 1
ATOM 622 O O . LEU A 1 78 ? 13.498 -1.747 -6.393 1.00 86.81 78 LEU A O 1
ATOM 626 N N . ARG A 1 79 ? 11.480 -2.661 -6.028 1.00 86.25 79 ARG A N 1
ATOM 627 C CA . ARG A 1 79 ? 11.926 -4.069 -6.009 1.00 86.25 79 ARG A CA 1
ATOM 628 C C . ARG A 1 79 ? 11.835 -4.760 -7.375 1.00 86.25 79 ARG A C 1
ATOM 630 O O . ARG A 1 79 ? 12.444 -5.811 -7.552 1.00 86.25 79 ARG A O 1
ATOM 637 N N . SER A 1 80 ? 11.122 -4.172 -8.336 1.00 80.62 80 SER A N 1
ATOM 638 C CA . SER A 1 80 ? 10.789 -4.782 -9.636 1.00 80.62 80 SER A CA 1
ATOM 639 C C . SER A 1 80 ? 11.936 -4.940 -10.637 1.00 80.62 80 SER A C 1
ATOM 641 O O . SER A 1 80 ? 11.762 -5.612 -11.651 1.00 80.62 80 SER A O 1
ATOM 643 N N . GLY A 1 81 ? 13.080 -4.286 -10.423 1.00 81.94 81 GLY A N 1
ATOM 644 C CA . GLY A 1 81 ? 14.120 -4.159 -11.450 1.00 81.94 81 GLY A CA 1
ATOM 645 C C . GLY A 1 81 ? 13.886 -3.016 -12.445 1.00 81.94 81 GLY A C 1
ATOM 646 O O . GLY A 1 81 ? 14.779 -2.743 -13.240 1.00 81.94 81 GLY A O 1
ATOM 647 N N . ILE A 1 82 ? 12.726 -2.342 -12.409 1.00 81.31 82 ILE A N 1
ATOM 648 C CA . ILE A 1 82 ? 12.411 -1.207 -13.296 1.00 81.31 82 ILE A CA 1
ATOM 649 C C . ILE A 1 82 ? 12.992 0.095 -12.736 1.00 81.31 82 ILE A C 1
ATOM 651 O O . ILE A 1 82 ? 13.758 0.771 -13.414 1.00 81.31 82 ILE A O 1
ATOM 655 N N . ALA A 1 83 ? 12.617 0.455 -11.504 1.00 85.12 83 ALA A N 1
ATOM 656 C CA . ALA A 1 83 ? 13.051 1.697 -10.854 1.00 85.12 83 ALA A CA 1
ATOM 657 C C . ALA A 1 83 ? 14.174 1.488 -9.826 1.00 85.12 83 ALA A C 1
ATOM 659 O O . ALA A 1 83 ? 14.761 2.451 -9.338 1.00 85.12 83 ALA A O 1
ATOM 660 N N . GLY A 1 84 ? 14.459 0.236 -9.470 1.00 85.31 84 GLY A N 1
ATOM 661 C CA . GLY A 1 84 ? 15.457 -0.123 -8.474 1.00 85.31 84 GLY A CA 1
ATOM 662 C C . GLY A 1 84 ? 15.707 -1.625 -8.439 1.00 85.31 84 GLY A C 1
ATOM 663 O O . GLY A 1 84 ? 15.092 -2.392 -9.180 1.00 85.31 84 GLY A O 1
ATOM 664 N N . HIS A 1 85 ? 16.617 -2.041 -7.563 1.00 85.38 85 HIS A N 1
ATOM 665 C CA . HIS A 1 85 ? 16.955 -3.442 -7.346 1.00 85.38 85 HIS A CA 1
ATOM 666 C C . HIS A 1 85 ? 16.692 -3.847 -5.901 1.00 85.38 85 HIS A C 1
ATOM 668 O O . HIS A 1 85 ? 16.776 -3.035 -4.977 1.00 85.38 85 HIS A O 1
ATOM 674 N N . ARG A 1 86 ? 16.405 -5.137 -5.708 1.00 84.56 86 ARG A N 1
ATOM 675 C CA . ARG A 1 86 ? 16.161 -5.704 -4.383 1.00 84.56 86 ARG A CA 1
ATOM 676 C C . ARG A 1 86 ? 17.379 -5.536 -3.479 1.00 84.56 86 ARG A C 1
ATOM 678 O O . ARG A 1 86 ? 18.514 -5.784 -3.878 1.00 84.56 86 ARG A O 1
ATOM 685 N N . SER A 1 87 ? 17.104 -5.192 -2.227 1.00 89.81 87 SER A N 1
ATOM 686 C CA . SER A 1 87 ? 18.073 -5.126 -1.138 1.00 89.81 87 SER A CA 1
ATOM 687 C C . SER A 1 87 ? 17.476 -5.861 0.051 1.00 89.81 87 SER A C 1
ATOM 689 O O . SER A 1 87 ? 16.411 -5.486 0.533 1.00 89.81 87 SER A O 1
ATOM 691 N N . ALA A 1 88 ? 18.155 -6.899 0.543 1.00 89.38 88 ALA A N 1
ATOM 692 C CA . ALA A 1 88 ? 17.658 -7.693 1.667 1.00 89.38 88 ALA A CA 1
ATOM 693 C C . ALA A 1 88 ? 17.429 -6.842 2.931 1.00 89.38 88 ALA A C 1
ATOM 695 O O . ALA A 1 88 ? 16.445 -7.039 3.640 1.00 89.38 88 ALA A O 1
ATOM 696 N N . ALA A 1 89 ? 18.305 -5.864 3.187 1.00 91.94 89 ALA A N 1
ATOM 697 C CA . ALA A 1 89 ? 18.158 -4.947 4.315 1.00 91.94 89 ALA A CA 1
ATOM 698 C C . ALA A 1 89 ? 16.928 -4.037 4.156 1.00 91.94 89 ALA A C 1
ATOM 700 O O . ALA A 1 89 ? 16.182 -3.822 5.110 1.00 91.94 89 ALA A O 1
ATOM 701 N N . THR A 1 90 ? 16.688 -3.539 2.940 1.00 90.88 90 THR A N 1
ATOM 702 C CA . THR A 1 90 ? 15.521 -2.703 2.635 1.00 90.88 90 THR A CA 1
ATOM 703 C C . THR A 1 90 ? 14.228 -3.513 2.713 1.00 90.88 90 THR A C 1
ATOM 705 O O . THR A 1 90 ? 13.279 -3.055 3.339 1.00 90.88 90 THR A O 1
ATOM 708 N N . ASP A 1 91 ? 14.201 -4.728 2.157 1.00 90.06 91 ASP A N 1
ATOM 709 C CA . ASP A 1 91 ? 13.051 -5.640 2.231 1.00 90.06 91 ASP A CA 1
ATOM 710 C C . ASP A 1 91 ? 12.681 -5.928 3.699 1.00 90.06 91 ASP A C 1
ATOM 712 O O . ASP A 1 91 ? 11.509 -5.857 4.066 1.00 90.06 91 ASP A O 1
ATOM 716 N N . ALA A 1 92 ? 13.671 -6.177 4.566 1.00 91.44 92 ALA A N 1
ATOM 717 C CA . ALA A 1 92 ? 13.433 -6.404 5.992 1.00 91.44 92 ALA A CA 1
ATOM 718 C C . ALA A 1 92 ? 12.790 -5.187 6.682 1.00 91.44 92 ALA A C 1
ATOM 720 O O . ALA A 1 92 ? 11.794 -5.335 7.395 1.00 91.44 92 ALA A O 1
ATOM 721 N N . TYR A 1 93 ? 13.313 -3.983 6.429 1.00 95.31 93 TYR A N 1
ATOM 722 C CA . TYR A 1 93 ? 12.757 -2.753 6.995 1.00 95.31 93 TYR A CA 1
ATOM 723 C C . TYR A 1 93 ? 11.354 -2.440 6.452 1.00 95.31 93 TYR A C 1
ATOM 725 O O . TYR A 1 93 ? 10.480 -2.008 7.202 1.00 95.31 93 TYR A O 1
ATOM 733 N N . LEU A 1 94 ? 11.104 -2.701 5.166 1.00 93.44 94 LEU A N 1
ATOM 734 C CA . LEU A 1 94 ? 9.783 -2.541 4.554 1.00 93.44 94 LEU A CA 1
ATOM 735 C C . LEU A 1 94 ? 8.739 -3.435 5.225 1.00 93.44 94 LEU A C 1
ATOM 737 O O . LEU A 1 94 ? 7.649 -2.959 5.540 1.00 93.44 94 LEU A O 1
ATOM 741 N N . VAL A 1 95 ? 9.071 -4.704 5.495 1.00 91.94 95 VAL A N 1
ATOM 742 C CA . VAL A 1 95 ? 8.178 -5.612 6.237 1.00 91.94 95 VAL A CA 1
ATOM 743 C C . VAL A 1 95 ? 7.894 -5.069 7.633 1.00 91.94 95 VAL A C 1
ATOM 745 O O . VAL A 1 95 ? 6.740 -5.056 8.057 1.00 91.94 95 VAL A O 1
ATOM 748 N N . GLU A 1 96 ? 8.920 -4.609 8.349 1.00 95.00 96 GLU A N 1
ATOM 749 C CA . GLU A 1 96 ? 8.757 -4.042 9.689 1.00 95.00 96 GLU A CA 1
ATOM 750 C C . GLU A 1 96 ? 7.836 -2.812 9.674 1.00 95.00 96 GLU A C 1
ATOM 752 O O . GLU A 1 96 ? 6.891 -2.737 10.463 1.00 95.00 96 GLU A O 1
ATOM 757 N N . ALA A 1 97 ? 8.066 -1.878 8.750 1.00 96.00 97 ALA A N 1
ATOM 758 C CA . ALA A 1 97 ? 7.257 -0.675 8.590 1.00 96.00 97 ALA A CA 1
ATOM 759 C C . ALA A 1 97 ? 5.802 -1.004 8.213 1.00 96.00 97 ALA A C 1
ATOM 761 O O . ALA A 1 97 ? 4.870 -0.469 8.816 1.00 96.00 97 ALA A O 1
ATOM 762 N N . ALA A 1 98 ? 5.594 -1.934 7.277 1.00 94.25 98 ALA A N 1
ATOM 763 C CA . ALA A 1 98 ? 4.269 -2.385 6.866 1.00 94.25 98 ALA A CA 1
ATOM 764 C C . ALA A 1 98 ? 3.513 -3.057 8.025 1.00 94.25 98 ALA A C 1
ATOM 766 O O . ALA A 1 98 ? 2.347 -2.757 8.270 1.00 9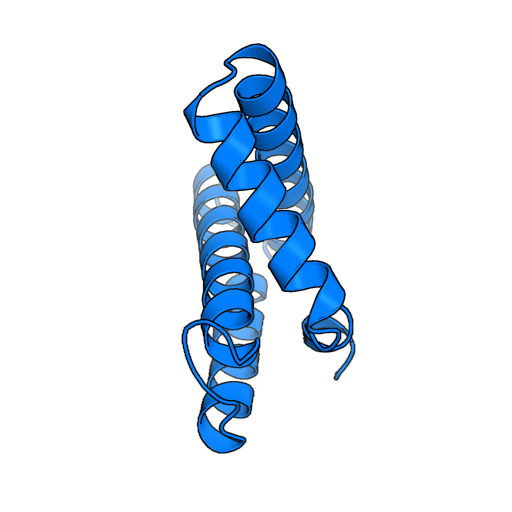4.25 98 ALA A O 1
ATOM 767 N N . VAL A 1 99 ? 4.181 -3.921 8.795 1.00 94.62 99 VAL A N 1
ATOM 768 C CA . VAL A 1 99 ? 3.585 -4.569 9.973 1.00 94.62 99 VAL A CA 1
ATOM 769 C C . VAL A 1 99 ? 3.251 -3.553 11.061 1.00 94.62 99 VAL A C 1
ATOM 771 O O . VAL A 1 99 ? 2.196 -3.677 11.684 1.00 94.62 99 VAL A O 1
ATOM 774 N N . ARG A 1 100 ? 4.102 -2.542 11.282 1.00 95.62 100 ARG A N 1
ATOM 775 C CA . ARG A 1 100 ? 3.795 -1.445 12.209 1.00 95.62 100 ARG A CA 1
ATOM 776 C C . ARG A 1 100 ? 2.512 -0.745 11.807 1.00 95.62 100 ARG A C 1
ATOM 778 O O . ARG A 1 100 ? 1.635 -0.655 12.655 1.00 95.62 100 ARG A O 1
ATOM 785 N N . LEU A 1 101 ? 2.356 -0.368 10.531 1.00 95.31 101 LEU A N 1
ATOM 786 C CA . LEU A 1 101 ? 1.143 0.271 9.992 1.00 95.31 101 LEU A CA 1
ATOM 787 C C . LEU A 1 101 ? -0.142 -0.535 10.240 1.00 95.31 101 LEU A C 1
ATOM 789 O O . LEU A 1 101 ? -1.208 0.049 10.417 1.00 95.31 101 LEU A O 1
ATOM 793 N N . LEU A 1 102 ? -0.047 -1.865 10.290 1.00 92.75 102 LEU A N 1
ATOM 794 C CA . LEU A 1 102 ? -1.190 -2.730 10.582 1.00 92.75 102 LEU A CA 1
ATOM 795 C C . LEU A 1 102 ? -1.480 -2.888 12.080 1.00 92.75 102 LEU A C 1
ATOM 797 O O . LEU A 1 102 ? -2.592 -3.265 12.445 1.00 92.75 102 LEU A O 1
ATOM 801 N N . ARG A 1 103 ? -0.479 -2.677 12.942 1.00 89.56 103 ARG A N 1
ATOM 802 C CA . ARG A 1 103 ? -0.551 -2.996 14.374 1.00 89.56 103 ARG A CA 1
ATOM 803 C C . ARG A 1 103 ? -0.739 -1.791 15.272 1.00 89.56 103 ARG A C 1
ATOM 805 O O . ARG A 1 103 ? -1.404 -1.948 16.286 1.00 89.56 103 ARG A O 1
ATOM 812 N N . ASP A 1 104 ? -0.130 -0.650 14.993 1.00 77.69 104 ASP A N 1
ATOM 813 C CA . ASP A 1 104 ? -0.348 0.544 15.836 1.00 77.69 104 ASP A CA 1
ATOM 814 C C . ASP A 1 104 ? -1.663 1.245 15.479 1.00 77.69 104 ASP A C 1
ATOM 816 O O . ASP A 1 104 ? -2.246 1.895 16.376 1.00 77.69 104 ASP A O 1
#

Sequence (104 aa):
MAVVLAEQDDPHHVRLFVEVWTIAARDEAIAEAVRAFYRRYADHVAAYVRALRPERSAEHCRVRAETFVALVEGASLLRSGIAGHRSAATDAYLVEAAVRLLRD

InterPro domains:
  IPR036271 Tetracyclin repressor-like, C-terminal domain superfamily [SSF48498] (8-80)
  IPR039538 BetI-type transcriptional repressor, C-terminal [PF13977] (6-83)